Protein AF-A0A2M9P3F2-F1 (afdb_monomer_lite)

pLDDT: mean 91.62, std 7.75, range [57.16, 97.56]

Radius of gyration: 14.58 Å; chains: 1; bounding box: 34×13×39 Å

Secondary structure (DSSP, 8-state):
--HHHHHHHHHHHHHHHHHHHHHHHHHHHH--SSHHHHHHHHHHHHHHHHHHHHHHHHHHHT-

Sequence (63 aa):
MGAKQKSKQLFDLMDKLHECKEDMEYQVVHVRSNRLNHVEKNAKEIEKIAIELQELVKEMRRK

Structure (mmCIF, N/CA/C/O backbone):
data_AF-A0A2M9P3F2-F1
#
_entry.id   AF-A0A2M9P3F2-F1
#
loop_
_atom_site.group_PDB
_atom_site.id
_atom_site.type_symbol
_atom_site.label_atom_id
_atom_site.label_alt_id
_atom_site.label_comp_id
_atom_site.label_asym_id
_atom_site.label_entity_id
_atom_site.label_seq_id
_atom_site.pdbx_PDB_ins_code
_atom_site.Cartn_x
_atom_site.Cartn_y
_atom_site.Cartn_z
_atom_site.occupancy
_atom_site.B_iso_or_equiv
_atom_site.auth_seq_id
_atom_site.auth_comp_id
_atom_site.auth_asym_id
_atom_site.auth_atom_id
_atom_site.pdbx_PDB_model_num
ATOM 1 N N . MET A 1 1 ? -14.138 6.197 16.142 1.00 59.78 1 MET A N 1
ATOM 2 C CA . MET A 1 1 ? -14.269 5.547 14.815 1.00 59.78 1 MET A CA 1
ATOM 3 C C . MET A 1 1 ? -15.208 4.344 14.889 1.00 59.78 1 MET A C 1
ATOM 5 O O . MET A 1 1 ? -15.014 3.466 15.736 1.00 59.78 1 MET A O 1
ATOM 9 N N . GLY A 1 2 ? -16.245 4.321 14.047 1.00 76.88 2 GLY A N 1
ATOM 10 C CA . GLY A 1 2 ? -17.208 3.212 13.954 1.00 76.88 2 GLY A CA 1
ATOM 11 C C . GLY A 1 2 ? -16.642 1.995 13.207 1.00 76.88 2 GLY A C 1
ATOM 12 O O . GLY A 1 2 ? -15.667 2.123 12.473 1.00 76.88 2 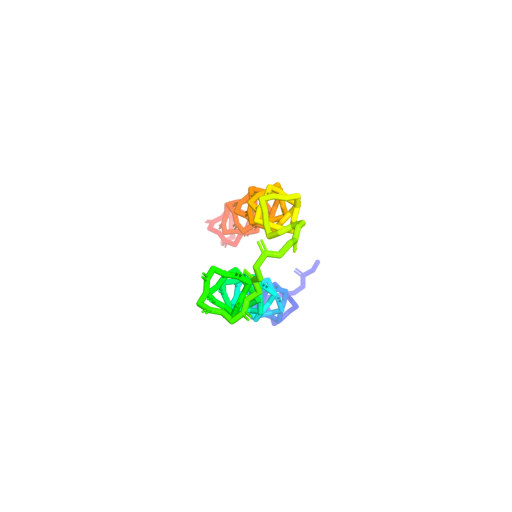GLY A O 1
ATOM 13 N N . ALA A 1 3 ? -17.240 0.810 13.377 1.00 75.75 3 ALA A N 1
ATOM 14 C CA . ALA A 1 3 ? -16.767 -0.436 12.746 1.00 75.75 3 ALA A CA 1
ATOM 15 C C . ALA A 1 3 ? -16.724 -0.367 11.202 1.00 75.75 3 ALA A C 1
ATOM 17 O O . ALA A 1 3 ? -15.788 -0.869 10.580 1.00 75.75 3 ALA A O 1
ATOM 18 N N . LYS A 1 4 ? -17.683 0.341 10.587 1.00 83.50 4 LYS A N 1
ATOM 19 C CA . LYS A 1 4 ? -17.717 0.590 9.134 1.00 83.50 4 LYS A CA 1
ATOM 20 C C . LYS A 1 4 ? -16.509 1.393 8.638 1.00 83.50 4 LYS A C 1
ATOM 22 O O . LYS A 1 4 ? -15.984 1.110 7.571 1.00 83.50 4 LYS A O 1
ATOM 27 N N . GLN A 1 5 ? -16.047 2.361 9.430 1.00 89.06 5 GLN A N 1
ATOM 28 C CA . GLN A 1 5 ? -14.909 3.207 9.069 1.00 89.06 5 GLN A CA 1
ATOM 29 C C . GLN A 1 5 ? -13.596 2.417 9.088 1.00 89.06 5 GLN A C 1
ATOM 31 O O . GLN A 1 5 ? -12.809 2.541 8.159 1.00 89.06 5 GLN A O 1
ATOM 36 N N . LYS A 1 6 ? -13.408 1.546 10.090 1.00 87.88 6 LYS A N 1
ATOM 37 C CA . LYS A 1 6 ? -12.235 0.661 10.161 1.00 87.88 6 LYS A CA 1
ATOM 38 C C . LYS A 1 6 ? -12.214 -0.368 9.033 1.00 87.88 6 LYS A C 1
ATOM 40 O O . LYS A 1 6 ? -11.166 -0.632 8.470 1.00 87.88 6 LYS A O 1
ATOM 45 N N . SER A 1 7 ? -13.381 -0.898 8.664 1.00 91.00 7 SER A N 1
ATOM 46 C CA . SER A 1 7 ? -13.489 -1.821 7.526 1.00 91.00 7 SER A CA 1
ATOM 47 C C . SER A 1 7 ? -13.124 -1.130 6.211 1.00 91.00 7 SER A C 1
ATOM 49 O O . SER A 1 7 ? -12.389 -1.698 5.418 1.00 91.00 7 SER A O 1
ATOM 51 N N . LYS A 1 8 ? -13.571 0.117 6.002 1.00 94.69 8 LYS A N 1
ATOM 52 C CA . LYS A 1 8 ? -13.161 0.910 4.836 1.00 94.69 8 LYS A CA 1
ATOM 53 C C . LYS A 1 8 ? -11.643 1.117 4.798 1.00 94.69 8 LYS A C 1
ATOM 55 O O . LYS A 1 8 ? -11.030 0.818 3.788 1.00 94.69 8 LYS A O 1
ATOM 60 N N . GLN A 1 9 ? -11.047 1.547 5.911 1.00 93.94 9 GLN A N 1
ATOM 61 C CA . GLN A 1 9 ? -9.592 1.720 6.009 1.00 93.94 9 GLN A CA 1
ATOM 62 C C . GLN A 1 9 ? -8.829 0.422 5.719 1.00 93.94 9 GLN A C 1
ATOM 64 O O . GLN A 1 9 ? -7.776 0.463 5.097 1.00 93.94 9 GLN A O 1
ATOM 69 N N . LEU A 1 10 ? -9.366 -0.726 6.142 1.00 94.25 10 LEU A N 1
ATOM 70 C CA . LEU A 1 10 ? -8.772 -2.027 5.854 1.00 94.25 10 LEU A CA 1
ATOM 71 C C . LEU A 1 10 ? -8.750 -2.307 4.348 1.00 94.25 10 LEU A C 1
ATOM 73 O O . LEU A 1 10 ? -7.711 -2.703 3.832 1.00 94.25 10 LEU A O 1
ATOM 77 N N . PHE A 1 11 ? -9.867 -2.083 3.649 1.00 94.81 11 PHE A N 1
ATOM 78 C CA . PHE A 1 11 ? -9.922 -2.246 2.194 1.00 94.81 11 PHE A CA 1
ATOM 79 C C . PHE A 1 11 ? -8.983 -1.271 1.482 1.00 94.81 11 PHE A C 1
ATOM 81 O O . PHE A 1 11 ? -8.173 -1.716 0.680 1.00 94.81 11 PHE A O 1
ATOM 88 N N . ASP A 1 12 ? -8.988 0.007 1.869 1.00 96.88 12 ASP A N 1
ATOM 89 C CA . ASP A 1 12 ? -8.101 1.019 1.283 1.00 96.88 12 ASP A CA 1
ATOM 90 C C . ASP A 1 12 ? -6.609 0.627 1.428 1.00 96.88 12 ASP A C 1
ATOM 92 O O . ASP A 1 12 ? -5.802 0.870 0.531 1.00 96.88 12 ASP A O 1
ATOM 96 N N . LEU A 1 13 ? -6.217 0.011 2.552 1.00 97.06 13 LEU A N 1
ATOM 97 C CA . LEU A 1 13 ? -4.850 -0.486 2.765 1.00 97.06 13 LEU A CA 1
ATOM 98 C C . LEU A 1 13 ? -4.530 -1.727 1.924 1.00 97.06 13 LEU A C 1
ATOM 100 O O . LEU A 1 13 ? -3.416 -1.850 1.417 1.00 97.06 13 LEU A O 1
ATOM 104 N N . MET A 1 14 ? -5.488 -2.643 1.771 1.00 95.44 14 MET A N 1
ATOM 105 C CA . MET A 1 14 ? -5.315 -3.839 0.943 1.00 95.44 14 MET A CA 1
ATOM 106 C C . MET A 1 14 ? -5.222 -3.490 -0.546 1.00 95.44 14 MET A C 1
ATOM 108 O O . MET A 1 14 ? -4.394 -4.074 -1.244 1.00 95.44 14 MET A O 1
ATOM 112 N N . ASP A 1 15 ? -5.992 -2.506 -1.010 1.00 97.38 15 ASP A N 1
ATOM 113 C CA . ASP A 1 15 ? -5.928 -2.011 -2.387 1.00 97.38 15 ASP A CA 1
ATOM 114 C C . ASP A 1 15 ? -4.549 -1.395 -2.673 1.00 97.38 15 ASP A C 1
ATOM 116 O O . ASP A 1 15 ? -3.879 -1.791 -3.625 1.00 97.38 15 ASP A O 1
ATOM 120 N N . LYS A 1 16 ? -4.041 -0.533 -1.780 1.00 97.12 16 LYS A N 1
ATOM 121 C CA . LYS A 1 16 ? -2.677 0.023 -1.897 1.00 97.12 16 LYS A CA 1
ATOM 122 C C . LYS A 1 16 ? -1.589 -1.050 -1.899 1.00 97.12 16 LYS A C 1
ATOM 124 O O . LYS A 1 16 ? -0.599 -0.931 -2.621 1.00 97.12 16 LYS A O 1
ATOM 129 N N . LEU A 1 17 ? -1.746 -2.089 -1.075 1.00 96.38 17 LEU A N 1
ATOM 130 C CA . LEU A 1 17 ? -0.818 -3.218 -1.049 1.00 96.38 17 LEU A CA 1
ATOM 131 C C . LEU A 1 17 ? -0.805 -3.940 -2.401 1.00 96.38 17 LEU A C 1
ATOM 133 O O . LEU A 1 17 ? 0.262 -4.314 -2.892 1.00 96.38 17 LEU A O 1
ATOM 137 N N . HIS A 1 18 ? -1.983 -4.123 -2.998 1.00 96.50 18 HIS A N 1
ATOM 138 C CA . HIS A 1 18 ? -2.128 -4.745 -4.305 1.00 96.50 18 HIS A CA 1
ATOM 139 C C . HIS A 1 18 ? -1.469 -3.908 -5.405 1.00 96.50 18 HIS A C 1
ATOM 141 O O . HIS A 1 18 ? -0.651 -4.441 -6.149 1.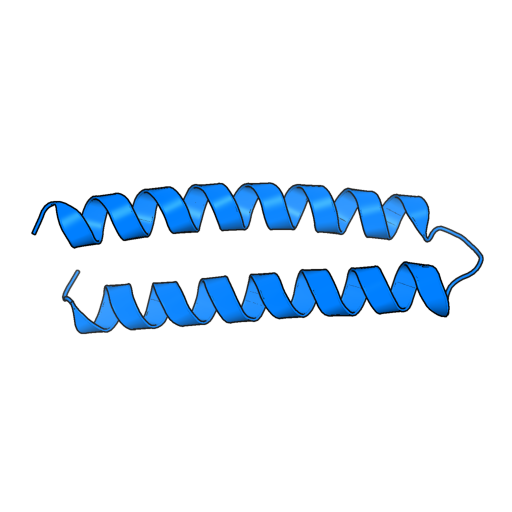00 96.50 18 HIS A O 1
ATOM 147 N N . GLU A 1 19 ? -1.712 -2.598 -5.431 1.00 96.88 19 GLU A N 1
ATOM 148 C CA . GLU A 1 19 ? -1.075 -1.676 -6.381 1.00 96.88 19 GLU A CA 1
ATOM 149 C C . GLU A 1 19 ? 0.459 -1.707 -6.278 1.00 96.88 19 GLU A C 1
ATOM 151 O O . GLU A 1 19 ? 1.153 -1.780 -7.292 1.00 96.88 19 GLU A O 1
ATOM 156 N N . CYS A 1 20 ? 1.013 -1.720 -5.058 1.00 95.69 20 CYS A N 1
ATOM 157 C CA . CYS A 1 20 ? 2.464 -1.812 -4.861 1.00 95.69 20 CYS A CA 1
ATOM 158 C C . CYS A 1 20 ? 3.038 -3.127 -5.408 1.00 95.69 20 CYS A C 1
ATOM 160 O O . CYS A 1 20 ? 4.127 -3.135 -5.989 1.00 95.69 20 CYS A O 1
ATOM 162 N N . LYS A 1 21 ? 2.315 -4.240 -5.224 1.00 94.94 21 LYS A N 1
ATOM 163 C CA . LYS A 1 21 ? 2.690 -5.551 -5.768 1.00 94.94 21 LYS A CA 1
ATOM 164 C C . LYS A 1 21 ? 2.672 -5.530 -7.296 1.00 94.94 21 LYS A C 1
ATOM 166 O O . LYS A 1 21 ? 3.643 -5.974 -7.906 1.00 94.94 21 LYS A O 1
ATOM 171 N N . GLU A 1 22 ? 1.597 -5.029 -7.896 1.00 96.00 22 GLU A N 1
ATOM 172 C CA . GLU A 1 22 ? 1.453 -4.961 -9.353 1.00 96.00 22 GLU A CA 1
ATOM 173 C C . GLU A 1 22 ? 2.531 -4.077 -9.984 1.00 96.00 22 GLU A C 1
ATOM 175 O O . GLU A 1 22 ? 3.162 -4.491 -10.959 1.00 96.00 22 GLU A O 1
ATOM 180 N N . ASP A 1 23 ? 2.826 -2.910 -9.397 1.00 94.88 23 ASP A N 1
ATOM 181 C CA . ASP A 1 23 ? 3.920 -2.068 -9.887 1.00 94.88 23 ASP A CA 1
ATOM 182 C C . ASP A 1 23 ? 5.264 -2.788 -9.727 1.00 94.88 23 ASP A C 1
ATOM 184 O O . ASP A 1 23 ? 6.043 -2.830 -10.670 1.00 94.88 23 ASP A O 1
ATOM 188 N N . MET A 1 24 ? 5.541 -3.456 -8.600 1.00 93.12 24 MET A N 1
ATOM 189 C CA . MET A 1 24 ? 6.770 -4.254 -8.469 1.00 93.12 24 MET A CA 1
ATOM 190 C C . MET A 1 24 ? 6.901 -5.336 -9.548 1.00 93.12 24 MET A C 1
ATOM 192 O O . MET A 1 24 ? 7.974 -5.470 -10.143 1.00 93.12 24 MET A O 1
ATOM 196 N N . GLU A 1 25 ? 5.837 -6.094 -9.816 1.00 93.38 25 GLU A N 1
ATOM 197 C CA . GLU A 1 25 ? 5.820 -7.106 -10.877 1.00 93.38 25 GLU A CA 1
ATOM 198 C C . GLU A 1 25 ? 6.080 -6.463 -12.245 1.00 93.38 25 GLU A C 1
ATOM 200 O O . GLU A 1 25 ? 6.940 -6.932 -12.997 1.00 93.38 25 GLU A O 1
ATOM 205 N N . TYR A 1 26 ? 5.432 -5.332 -12.529 1.00 93.56 26 TYR A N 1
ATOM 206 C CA . TYR A 1 26 ? 5.644 -4.578 -13.759 1.00 93.56 26 TYR A CA 1
ATOM 207 C C . TYR A 1 26 ? 7.097 -4.102 -13.909 1.00 93.56 26 TYR A C 1
ATOM 209 O O . TYR A 1 26 ? 7.718 -4.313 -14.954 1.00 93.56 26 TYR A O 1
ATOM 217 N N . GLN A 1 27 ? 7.678 -3.512 -12.860 1.00 92.38 27 GLN A N 1
ATOM 218 C CA . GLN A 1 27 ? 9.057 -3.014 -12.862 1.00 92.38 27 GLN A CA 1
ATOM 219 C C . GLN A 1 27 ? 10.071 -4.143 -13.081 1.00 92.38 27 GLN A C 1
ATOM 221 O O . GLN A 1 27 ? 11.070 -3.958 -13.777 1.00 92.38 27 GLN A O 1
ATOM 226 N N . VAL A 1 28 ? 9.829 -5.327 -12.512 1.00 89.62 28 VAL A N 1
ATOM 227 C CA . VAL A 1 28 ? 10.729 -6.479 -12.659 1.00 89.62 28 VAL A CA 1
ATOM 228 C C . VAL A 1 28 ? 10.648 -7.088 -14.060 1.00 89.62 28 VAL A C 1
ATOM 230 O O . VAL A 1 28 ? 11.688 -7.459 -14.613 1.00 89.62 28 VAL A O 1
ATOM 233 N N . VAL A 1 29 ? 9.445 -7.179 -14.636 1.00 91.56 29 VAL A N 1
ATOM 234 C CA . VAL A 1 29 ? 9.206 -7.846 -15.926 1.00 91.56 29 VAL A CA 1
ATOM 235 C C . VAL A 1 29 ? 9.494 -6.929 -17.116 1.00 91.56 29 VAL A C 1
ATOM 237 O O . VAL A 1 29 ? 10.107 -7.363 -18.092 1.00 91.56 29 VAL A O 1
ATOM 240 N N . HIS A 1 30 ? 9.072 -5.666 -17.054 1.00 90.56 30 HIS A N 1
ATOM 241 C CA . HIS A 1 30 ? 9.012 -4.792 -18.229 1.00 90.56 30 HIS A CA 1
ATOM 242 C C . HIS A 1 30 ? 10.081 -3.697 -18.258 1.00 90.56 30 HIS A C 1
ATOM 244 O O . HIS A 1 30 ? 10.399 -3.186 -19.335 1.00 90.56 30 HIS A O 1
ATOM 250 N N . VAL A 1 31 ? 10.678 -3.342 -17.117 1.00 90.56 31 VAL A N 1
ATOM 251 C CA . VAL A 1 31 ? 11.606 -2.207 -17.026 1.00 90.56 31 VAL A CA 1
ATOM 252 C C . VAL A 1 31 ? 13.056 -2.686 -16.914 1.00 90.56 31 VAL A C 1
ATOM 254 O O . VAL A 1 31 ? 13.407 -3.517 -16.079 1.00 90.56 31 VAL A O 1
ATOM 257 N N . ARG A 1 32 ? 13.941 -2.152 -17.769 1.00 83.62 32 ARG A N 1
ATOM 258 C CA . ARG A 1 32 ? 15.374 -2.515 -17.787 1.00 83.62 32 ARG A CA 1
ATOM 259 C C . ARG A 1 32 ? 16.250 -1.617 -16.912 1.00 83.62 32 ARG A C 1
ATOM 261 O O . ARG A 1 32 ? 17.186 -2.112 -16.291 1.00 83.62 32 ARG A O 1
ATOM 268 N N . SER A 1 33 ? 15.969 -0.319 -16.860 1.00 87.88 33 SER A N 1
ATOM 269 C CA . SER A 1 33 ? 16.752 0.684 -16.124 1.00 87.88 33 SER A CA 1
ATOM 270 C C . SER A 1 33 ? 15.998 1.180 -14.891 1.00 87.88 33 SER A C 1
ATOM 272 O O . SER A 1 33 ? 14.778 1.234 -14.886 1.00 87.88 33 SER A O 1
ATOM 274 N N . ASN A 1 34 ? 16.712 1.52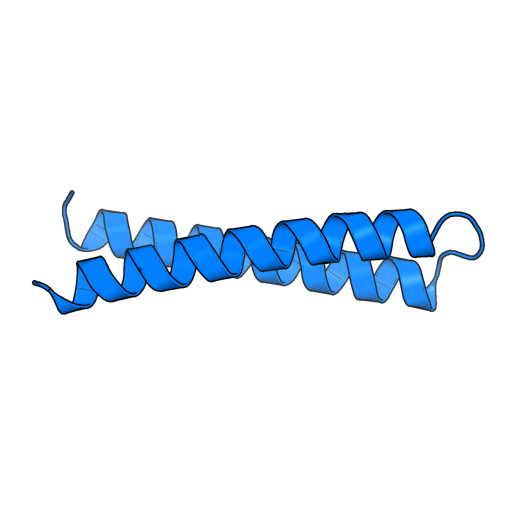7 -13.817 1.00 86.81 34 ASN A N 1
ATOM 275 C CA . ASN A 1 34 ? 16.151 2.034 -12.551 1.00 86.81 34 ASN A CA 1
ATOM 276 C C . ASN A 1 34 ? 15.148 1.118 -11.816 1.00 86.81 34 ASN A C 1
ATOM 278 O O . ASN A 1 34 ? 14.708 1.483 -10.727 1.00 86.81 34 ASN A O 1
ATOM 282 N N . ARG A 1 35 ? 14.843 -0.086 -12.324 1.00 91.19 35 ARG A N 1
ATOM 283 C CA . ARG A 1 35 ? 13.886 -1.026 -11.709 1.00 91.19 35 ARG A CA 1
ATOM 284 C C . ARG A 1 35 ? 14.152 -1.300 -10.228 1.00 91.19 35 ARG A C 1
ATOM 286 O O . ARG A 1 35 ? 13.213 -1.387 -9.453 1.00 91.19 35 ARG A O 1
ATOM 293 N N . LEU A 1 36 ? 15.423 -1.394 -9.821 1.00 91.88 36 LEU A N 1
ATOM 294 C CA . LEU A 1 36 ? 15.787 -1.673 -8.428 1.00 91.88 36 LEU A CA 1
ATOM 295 C C . LEU A 1 36 ? 15.382 -0.529 -7.495 1.00 91.88 36 LEU A C 1
ATOM 297 O O . LEU A 1 36 ? 14.896 -0.797 -6.405 1.00 91.88 36 LEU A O 1
ATOM 301 N N . ASN A 1 37 ? 15.488 0.725 -7.944 1.00 93.69 37 ASN A N 1
ATOM 302 C CA . ASN A 1 37 ? 15.064 1.885 -7.157 1.00 93.69 37 ASN A CA 1
ATOM 303 C C . ASN A 1 37 ? 13.540 1.890 -6.964 1.00 93.69 37 ASN A C 1
ATOM 305 O O . ASN A 1 37 ? 13.053 2.209 -5.882 1.00 93.69 37 ASN A O 1
ATOM 309 N N . HIS A 1 38 ? 12.786 1.518 -8.005 1.00 93.31 38 HIS A N 1
ATOM 310 C CA . HIS A 1 38 ? 11.329 1.399 -7.923 1.00 93.31 38 HIS A CA 1
ATOM 311 C C . HIS A 1 38 ? 10.904 0.232 -7.027 1.00 93.31 38 HIS A C 1
ATOM 313 O O . HIS A 1 38 ? 10.051 0.406 -6.162 1.00 93.31 38 HIS A O 1
ATOM 319 N N . VAL A 1 39 ? 11.558 -0.923 -7.162 1.00 92.88 39 VAL A N 1
ATOM 320 C CA . VAL A 1 39 ? 11.339 -2.086 -6.293 1.00 92.88 39 VAL A CA 1
ATOM 321 C C . VAL A 1 39 ? 11.646 -1.751 -4.833 1.00 92.88 39 VAL A C 1
ATOM 323 O O . VAL A 1 39 ? 10.841 -2.065 -3.963 1.00 92.88 39 VAL A O 1
ATOM 326 N N . GLU A 1 40 ? 12.758 -1.071 -4.546 1.00 95.12 40 GLU A N 1
ATOM 327 C CA . GLU A 1 40 ? 13.107 -0.662 -3.181 1.00 95.12 40 GLU A CA 1
ATOM 328 C C . GLU A 1 40 ? 12.087 0.332 -2.609 1.00 95.12 40 GLU A C 1
ATOM 330 O O . GLU A 1 40 ? 11.676 0.212 -1.454 1.00 95.12 40 GLU A O 1
ATOM 335 N N . LYS A 1 41 ? 11.641 1.300 -3.418 1.00 95.81 41 LYS A N 1
ATOM 336 C CA . LYS A 1 41 ? 10.598 2.249 -3.020 1.00 95.81 41 LYS A CA 1
ATOM 337 C C . LYS A 1 41 ? 9.295 1.526 -2.671 1.00 95.81 41 LYS A C 1
ATOM 339 O O . LYS A 1 41 ? 8.731 1.796 -1.613 1.00 95.81 41 LYS A O 1
ATOM 344 N N . ASN A 1 42 ? 8.843 0.608 -3.523 1.00 94.88 42 ASN A N 1
ATOM 345 C CA . ASN A 1 42 ? 7.610 -0.141 -3.291 1.00 94.88 42 ASN A CA 1
ATOM 346 C C . ASN A 1 42 ? 7.740 -1.081 -2.091 1.00 94.88 42 ASN A C 1
ATOM 348 O O . ASN A 1 42 ? 6.818 -1.158 -1.290 1.00 94.88 42 AS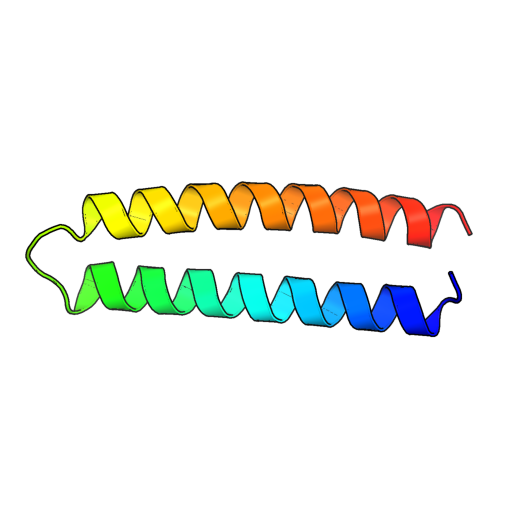N A O 1
ATOM 352 N N . ALA A 1 43 ? 8.898 -1.716 -1.891 1.00 95.12 43 ALA A N 1
ATOM 353 C CA . ALA A 1 43 ? 9.150 -2.542 -0.711 1.00 95.12 43 ALA A CA 1
ATOM 354 C C . ALA A 1 43 ? 9.021 -1.740 0.598 1.00 95.12 43 ALA A C 1
ATOM 356 O O . ALA A 1 43 ? 8.372 -2.200 1.536 1.00 95.12 43 ALA A O 1
ATOM 357 N N . LYS A 1 44 ? 9.566 -0.515 0.644 1.00 97.25 44 LYS A N 1
ATOM 358 C CA . LYS A 1 44 ? 9.404 0.395 1.795 1.00 97.25 44 LYS A CA 1
ATOM 359 C C . LYS A 1 44 ? 7.948 0.799 2.019 1.00 97.25 44 LYS A C 1
ATOM 361 O O . LYS A 1 44 ? 7.532 0.977 3.158 1.00 97.25 44 LYS A O 1
ATOM 366 N N . GLU A 1 45 ? 7.174 0.971 0.953 1.00 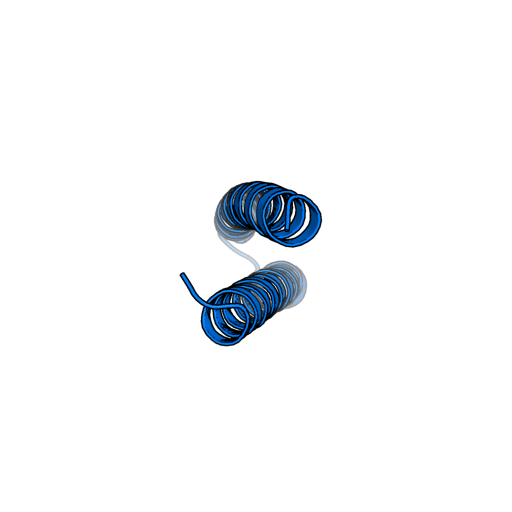97.00 45 GLU A N 1
ATOM 367 C CA . GLU A 1 45 ? 5.757 1.321 1.074 1.00 97.00 45 GLU A CA 1
ATOM 368 C C . GLU A 1 45 ? 4.916 0.132 1.557 1.00 97.00 45 GLU A C 1
ATOM 370 O O . GLU A 1 45 ? 4.085 0.292 2.449 1.00 97.00 45 GLU A O 1
ATOM 375 N N . ILE A 1 46 ? 5.205 -1.077 1.066 1.00 96.94 46 ILE A N 1
ATOM 376 C CA . ILE A 1 46 ? 4.603 -2.327 1.550 1.00 96.94 46 ILE A CA 1
ATOM 377 C C . ILE A 1 46 ? 4.862 -2.511 3.048 1.00 96.94 46 ILE A C 1
ATOM 379 O O . ILE A 1 46 ? 3.946 -2.881 3.781 1.00 96.94 46 ILE A O 1
ATOM 383 N N . GLU A 1 47 ? 6.079 -2.229 3.522 1.00 97.44 47 GLU A N 1
ATOM 384 C CA . GLU A 1 47 ? 6.412 -2.301 4.949 1.00 97.44 47 GLU A CA 1
ATOM 385 C C . GLU A 1 47 ? 5.533 -1.361 5.788 1.00 97.44 47 GLU A C 1
ATOM 387 O O . GLU A 1 47 ? 4.954 -1.789 6.789 1.00 97.44 47 GLU A O 1
ATOM 392 N N . LYS A 1 48 ? 5.356 -0.106 5.355 1.00 97.56 48 LYS A N 1
ATOM 393 C CA . LYS A 1 48 ? 4.464 0.844 6.042 1.00 97.56 48 LYS A CA 1
ATOM 394 C C . LYS A 1 48 ? 3.016 0.363 6.054 1.00 97.56 48 LYS A C 1
ATOM 396 O O . LYS A 1 48 ? 2.393 0.354 7.113 1.00 97.56 48 LYS A O 1
ATOM 401 N N . ILE A 1 49 ? 2.499 -0.088 4.909 1.00 97.31 49 ILE A N 1
ATOM 402 C CA . ILE A 1 49 ? 1.131 -0.612 4.799 1.00 97.31 49 ILE A CA 1
ATOM 403 C C . ILE A 1 49 ? 0.942 -1.810 5.738 1.00 97.31 49 ILE A C 1
ATOM 405 O O . ILE A 1 49 ? -0.078 -1.906 6.418 1.00 97.31 49 ILE A O 1
ATOM 409 N N . ALA A 1 50 ? 1.928 -2.706 5.831 1.00 95.62 50 ALA A N 1
ATOM 410 C CA . ALA A 1 50 ? 1.873 -3.856 6.727 1.00 95.62 50 ALA A CA 1
ATOM 411 C C . ALA A 1 50 ? 1.810 -3.444 8.208 1.00 95.62 50 ALA A C 1
ATOM 413 O O . ALA A 1 50 ? 1.058 -4.050 8.978 1.00 95.62 50 ALA A O 1
ATOM 414 N N . ILE A 1 51 ? 2.556 -2.409 8.608 1.00 97.50 51 ILE A N 1
ATOM 415 C CA . ILE A 1 51 ? 2.495 -1.844 9.964 1.00 97.50 51 ILE A CA 1
ATOM 416 C C . ILE A 1 51 ? 1.101 -1.260 10.233 1.00 97.50 51 ILE A C 1
ATOM 418 O O . ILE A 1 51 ? 0.470 -1.630 11.226 1.00 97.50 51 ILE A O 1
ATOM 422 N N . GLU A 1 52 ? 0.580 -0.431 9.326 1.00 96.69 52 GLU A N 1
ATOM 423 C CA . GLU A 1 52 ? -0.749 0.184 9.458 1.00 96.69 52 GLU A CA 1
ATOM 424 C C . GLU A 1 52 ? -1.871 -0.868 9.516 1.00 96.69 52 GLU A C 1
ATOM 426 O O . GLU A 1 52 ? -2.776 -0.778 10.349 1.00 96.69 52 GLU A O 1
ATOM 431 N N . LEU A 1 53 ? -1.784 -1.922 8.696 1.00 95.56 53 LEU A N 1
ATOM 432 C CA . LEU A 1 53 ? -2.703 -3.062 8.735 1.00 95.56 53 LEU A CA 1
ATOM 433 C C . LEU A 1 53 ? -2.665 -3.767 10.093 1.00 95.56 53 LEU A C 1
ATOM 435 O O . LEU A 1 53 ? -3.716 -4.061 10.668 1.00 95.56 53 LEU A O 1
ATOM 439 N N . GLN A 1 54 ? -1.471 -4.036 10.631 1.00 94.81 54 GLN A N 1
ATOM 440 C CA . GLN A 1 54 ? -1.338 -4.676 11.940 1.00 94.81 54 GLN A CA 1
ATOM 441 C C . GLN A 1 54 ? -1.942 -3.827 13.059 1.00 94.81 54 GLN A C 1
ATOM 443 O O . GLN A 1 54 ? -2.607 -4.370 13.947 1.00 94.81 54 GLN A O 1
ATOM 448 N N . GLU A 1 55 ? -1.707 -2.517 13.046 1.00 95.25 55 GLU A N 1
ATOM 449 C CA . GLU A 1 55 ? -2.291 -1.591 14.016 1.00 95.25 55 GLU A CA 1
ATOM 450 C C . GLU A 1 55 ? -3.815 -1.579 13.909 1.00 95.25 55 GLU A C 1
ATOM 452 O O . GLU A 1 55 ? -4.501 -1.833 14.904 1.00 95.25 55 GLU A O 1
ATOM 457 N N . LEU A 1 56 ? -4.351 -1.415 12.699 1.00 94.31 56 LEU A N 1
ATOM 458 C CA . LEU A 1 56 ? -5.789 -1.388 12.455 1.00 94.31 56 LEU A CA 1
ATOM 459 C C . LEU A 1 56 ? -6.472 -2.685 12.909 1.00 94.31 56 LEU A C 1
ATOM 461 O O . LEU A 1 56 ? -7.481 -2.638 13.620 1.00 94.31 56 LEU A O 1
ATOM 465 N N . VAL A 1 57 ? -5.900 -3.846 12.579 1.00 92.06 57 VAL A N 1
ATOM 466 C CA . VAL A 1 57 ? -6.416 -5.155 13.010 1.00 92.06 57 VAL A CA 1
ATOM 467 C C . VAL A 1 57 ? -6.378 -5.292 14.534 1.00 92.06 57 VAL A C 1
ATOM 469 O O . VAL A 1 57 ? -7.357 -5.752 15.131 1.00 92.06 57 VAL A O 1
ATOM 472 N N . LYS A 1 58 ? -5.299 -4.852 15.199 1.00 92.81 58 LYS A N 1
ATOM 473 C CA . LYS A 1 58 ? -5.223 -4.837 16.673 1.00 92.81 58 LYS A CA 1
ATOM 474 C C . LYS A 1 58 ? -6.328 -3.975 17.272 1.00 92.81 58 LYS A C 1
ATOM 476 O O . LYS A 1 58 ? -6.963 -4.384 18.244 1.00 92.81 58 LYS A O 1
ATOM 481 N N . GLU A 1 59 ? -6.593 -2.804 16.703 1.00 90.81 59 GLU A N 1
ATOM 482 C CA . GLU A 1 59 ? -7.664 -1.944 17.193 1.00 90.81 59 GLU A CA 1
ATOM 483 C C . GLU A 1 59 ? -9.076 -2.457 16.882 1.00 90.81 59 GLU A C 1
ATOM 485 O O . GLU A 1 59 ? -10.035 -2.049 17.544 1.00 90.81 59 GLU A O 1
ATOM 490 N N . MET A 1 60 ? -9.243 -3.259 15.829 1.00 88.62 60 MET A N 1
ATOM 491 C CA . MET A 1 60 ? -10.507 -3.929 15.523 1.00 88.62 60 MET A CA 1
ATOM 492 C C . MET A 1 60 ? -10.759 -5.084 16.493 1.00 88.62 60 MET A C 1
ATOM 494 O O . MET A 1 60 ? -11.888 -5.241 16.935 1.00 88.62 6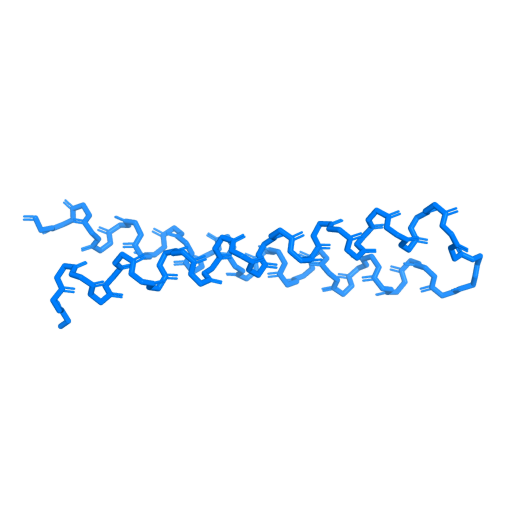0 MET A O 1
ATOM 498 N N . ARG A 1 61 ? -9.714 -5.834 16.874 1.00 86.19 61 ARG A N 1
ATOM 499 C CA . ARG A 1 61 ? -9.792 -6.960 17.823 1.00 86.19 61 ARG A CA 1
ATOM 500 C C . ARG A 1 61 ? -10.008 -6.536 19.280 1.00 86.19 61 ARG A C 1
ATOM 502 O O . ARG A 1 61 ? -10.516 -7.320 20.069 1.00 86.19 61 ARG A O 1
ATOM 509 N N . ARG A 1 62 ? -9.568 -5.334 19.665 1.00 77.69 62 ARG A N 1
ATOM 510 C CA . ARG A 1 62 ? -9.748 -4.788 21.028 1.00 77.69 62 ARG A CA 1
ATOM 511 C C . ARG A 1 62 ? -11.169 -4.260 21.301 1.00 77.69 62 ARG A C 1
ATOM 513 O O . ARG A 1 62 ? -11.404 -3.752 22.394 1.00 77.69 62 ARG A O 1
ATOM 520 N N . LYS A 1 63 ? -12.076 -4.336 20.323 1.00 57.16 63 LYS A N 1
ATOM 521 C CA . LYS A 1 63 ? -13.513 -4.074 20.475 1.00 57.16 63 LYS A CA 1
ATOM 522 C C . LYS A 1 63 ? -14.276 -5.385 20.549 1.00 57.16 63 LYS A C 1
ATOM 524 O O . LYS A 1 63 ? -15.327 -5.369 21.219 1.00 57.16 63 LYS A O 1
#

Foldseek 3Di:
DDPVVLVVVLVVLVVLLVVLVVVLVCLVPPNDPPSVVSVVVSVVVNVVSVVVNVVSVVVSVVD